Protein AF-A0A0J7YQJ2-F1 (afdb_monomer_lite)

Foldseek 3Di:
DVLLVVLQVVLVVCVVCVPDDPVVVVVCCVPVDDDDQKDKDFDDPGSVSSSVVSNCVSVVHDDPRIDIGRDDPDDDDDDDDDDDPDPDDPCVCVVVCVVPPVSVVVVVVD

Sequence (110 aa):
AGLAGQAGRLASYLHEHPDTSLTDIAHALATTRSHLPQRAVILATDHTHAITTLTALAQGEHTPDAITAQAAPITGRQVWVFPGQGAQWAGMGADLLDTSPAFAQKMTEC

Secondary structure (DSSP, 8-state):
-HHHHHHHHHHHHHHH-TTS-HHHHHHHHHHHS---SEEEEE--SSHHHHHHHHHHHHHT---TTEEEEE-----S--------TT---TTTTHHHHHH-HHHHHHHHH-

Radius of gyration: 17.73 Å; chains: 1; bounding box: 38×37×46 Å

pLDDT: mean 95.55, std 3.37, range [78.5, 98.38]

InterPro domains:
  IPR001227 Acyl transferase domain superfamily [G3DSA:3.40.366.10] (1-110)
  IPR014043 Acyl transferase domain [PF00698] (79-110)
  IPR016035 Acyl transferase/acyl hydrolase/lysophospholipase [SSF52151] (78-110)
  IPR050091 Polyketide and Nonribosomal Peptide Biosynthesis Enzymes [PTHR43775] (2-110)

Organism: Streptomyces viridochromogenes (NCBI:txid1938)

Structure (mmCIF, N/CA/C/O backbone):
data_AF-A0A0J7YQJ2-F1
#
_entry.id   AF-A0A0J7YQJ2-F1
#
loop_
_atom_site.group_PDB
_atom_site.id
_atom_site.type_symbol
_atom_site.label_atom_id
_atom_site.label_alt_id
_atom_site.label_comp_id
_atom_site.label_asym_id
_atom_site.label_entity_id
_atom_site.label_seq_id
_atom_site.pdbx_PDB_ins_code
_atom_site.Cartn_x
_atom_site.Cartn_y
_atom_site.Cartn_z
_atom_site.occupancy
_atom_site.B_iso_or_equiv
_atom_site.auth_seq_id
_atom_site.auth_comp_id
_atom_site.auth_asym_id
_atom_site.auth_atom_id
_atom_site.pdbx_PDB_model_num
ATOM 1 N N . ALA A 1 1 ? -4.282 9.984 16.591 1.00 78.50 1 ALA A N 1
ATOM 2 C CA . ALA A 1 1 ? -5.188 9.229 17.485 1.00 78.50 1 ALA A CA 1
ATOM 3 C C . ALA A 1 1 ? -6.204 8.388 16.705 1.00 78.50 1 ALA A C 1
ATOM 5 O O . ALA A 1 1 ? -6.167 7.176 16.841 1.00 78.50 1 ALA A O 1
ATOM 6 N N . GLY A 1 2 ? -7.061 8.980 15.855 1.00 93.56 2 GLY A N 1
ATOM 7 C CA . GLY A 1 2 ? -8.103 8.226 15.131 1.00 93.56 2 GLY A CA 1
ATOM 8 C C . GLY A 1 2 ? -7.576 7.109 14.217 1.00 93.56 2 GLY A C 1
ATOM 9 O O . GLY A 1 2 ? -8.029 5.975 14.326 1.00 93.56 2 GLY A O 1
ATOM 10 N N . LEU A 1 3 ? -6.579 7.404 13.371 1.00 95.81 3 LEU A N 1
ATOM 11 C CA . LEU A 1 3 ? -5.960 6.408 12.483 1.00 95.81 3 LEU A CA 1
ATOM 12 C C . LEU A 1 3 ? -5.295 5.262 13.265 1.00 95.81 3 LEU A C 1
ATOM 14 O O . LEU A 1 3 ? -5.564 4.100 12.988 1.00 95.81 3 LEU A O 1
ATOM 18 N N . ALA A 1 4 ? -4.496 5.593 14.283 1.00 96.56 4 ALA A N 1
ATOM 19 C CA . ALA A 1 4 ? -3.851 4.616 15.162 1.00 96.56 4 ALA A CA 1
ATOM 20 C C . ALA A 1 4 ? -4.873 3.706 15.874 1.00 96.56 4 ALA A C 1
ATOM 22 O O . ALA A 1 4 ? -4.713 2.489 15.902 1.00 96.56 4 ALA A O 1
ATOM 23 N N . GLY A 1 5 ? -5.980 4.274 16.369 1.00 97.62 5 GLY A N 1
ATOM 24 C CA . GLY A 1 5 ? -7.068 3.494 16.964 1.00 97.62 5 GLY A CA 1
ATOM 25 C C . GLY A 1 5 ? -7.744 2.549 15.966 1.00 97.62 5 GLY A C 1
ATOM 26 O O . GLY A 1 5 ? -8.051 1.410 16.308 1.00 97.62 5 GLY A O 1
ATOM 27 N N . GLN A 1 6 ? -7.940 2.979 14.715 1.00 97.56 6 GLN A N 1
ATOM 28 C CA . GLN A 1 6 ? -8.471 2.108 13.663 1.00 97.56 6 GLN A CA 1
ATOM 29 C C . GLN A 1 6 ? -7.500 0.984 13.283 1.00 97.56 6 GLN A C 1
ATOM 31 O O . GLN A 1 6 ? -7.955 -0.137 13.064 1.00 97.56 6 GLN A O 1
ATOM 36 N N . ALA A 1 7 ? -6.194 1.259 13.253 1.00 98.06 7 ALA A N 1
ATOM 37 C CA . ALA A 1 7 ? -5.174 0.243 13.007 1.00 98.06 7 ALA A CA 1
ATOM 38 C C . ALA A 1 7 ? -5.196 -0.843 14.094 1.00 98.06 7 ALA A C 1
ATOM 40 O O . ALA A 1 7 ? -5.289 -2.025 13.770 1.00 98.06 7 ALA A O 1
ATOM 41 N N . GLY A 1 8 ? -5.241 -0.447 15.373 1.00 98.38 8 GLY A N 1
ATOM 42 C CA . GLY A 1 8 ? -5.335 -1.390 16.492 1.00 98.38 8 GLY A CA 1
ATOM 43 C C . GLY A 1 8 ? -6.604 -2.247 16.442 1.00 98.38 8 GLY A C 1
ATOM 44 O O . GLY A 1 8 ? -6.535 -3.461 16.599 1.00 98.38 8 GLY A O 1
ATOM 45 N N . ARG A 1 9 ? -7.761 -1.646 16.128 1.00 98.25 9 ARG A N 1
ATOM 46 C CA . ARG A 1 9 ? -9.023 -2.393 15.967 1.00 98.25 9 ARG A CA 1
ATOM 47 C C . ARG A 1 9 ? -8.965 -3.411 14.830 1.00 98.25 9 ARG A C 1
ATOM 49 O O . ARG A 1 9 ? -9.505 -4.502 14.977 1.00 98.25 9 ARG A O 1
ATOM 56 N N . LEU A 1 10 ? -8.343 -3.057 13.704 1.00 98.06 10 LEU A N 1
ATOM 57 C CA . LEU A 1 10 ? -8.188 -3.979 12.582 1.00 98.06 10 LEU A CA 1
ATOM 58 C C . LEU A 1 10 ? -7.211 -5.114 12.920 1.00 98.06 10 LEU A C 1
ATOM 60 O O . LEU A 1 10 ? -7.489 -6.256 12.571 1.00 98.06 10 LEU A O 1
ATOM 64 N N . ALA A 1 11 ? -6.125 -4.823 13.644 1.00 98.19 11 ALA A N 1
ATOM 65 C CA . ALA A 1 11 ? -5.200 -5.846 14.132 1.00 98.19 11 ALA A CA 1
ATOM 66 C C . ALA A 1 11 ? -5.910 -6.859 15.046 1.00 98.19 11 ALA A C 1
ATOM 68 O O . ALA A 1 11 ? -5.787 -8.063 14.831 1.00 98.19 11 ALA A O 1
ATOM 69 N N . SER A 1 12 ? -6.710 -6.386 16.010 1.00 98.38 12 SER A N 1
ATOM 70 C CA . SER A 1 12 ? -7.517 -7.261 16.874 1.00 98.38 12 SER A CA 1
ATOM 71 C C . SER A 1 12 ? -8.522 -8.090 16.074 1.00 98.38 12 SER A C 1
ATOM 73 O O . SER A 1 12 ? -8.619 -9.294 16.280 1.00 98.38 12 SER A O 1
ATOM 75 N N . TYR A 1 13 ? -9.218 -7.475 15.113 1.00 98.25 13 TYR A N 1
ATOM 76 C CA . TYR A 1 13 ? -10.177 -8.185 14.267 1.00 98.25 13 TYR A CA 1
ATOM 77 C C . TYR A 1 13 ? -9.524 -9.323 13.468 1.00 98.25 13 TYR A C 1
ATOM 79 O O . TYR A 1 13 ? -10.053 -10.432 13.456 1.00 98.25 13 TYR A O 1
ATOM 87 N N . LEU A 1 14 ? -8.370 -9.065 12.843 1.00 97.44 14 LEU A N 1
ATOM 88 C CA . LEU A 1 14 ? -7.606 -10.076 12.104 1.00 97.44 14 LEU A CA 1
ATOM 89 C C . LEU A 1 14 ? -7.095 -11.198 13.013 1.00 97.44 14 LEU A C 1
ATOM 91 O O . LEU A 1 14 ? -7.055 -12.350 12.594 1.00 97.44 14 LEU A O 1
ATOM 95 N N . HIS A 1 15 ? -6.723 -10.873 14.254 1.00 97.00 15 HIS A N 1
ATOM 96 C CA . HIS A 1 15 ? -6.309 -11.870 15.238 1.00 97.00 15 HIS A CA 1
ATOM 97 C C . HIS A 1 15 ? -7.467 -12.795 15.646 1.00 97.00 15 HIS A C 1
ATOM 99 O O . HIS A 1 15 ? -7.274 -13.998 15.797 1.00 97.00 15 HIS A O 1
ATOM 105 N N . GLU A 1 16 ? -8.672 -12.244 15.797 1.00 97.88 16 GLU A N 1
ATOM 106 C CA . GLU A 1 16 ? -9.882 -12.994 16.159 1.00 97.88 16 GLU A CA 1
ATOM 107 C C . GLU A 1 16 ? -10.470 -13.802 14.990 1.00 97.88 16 GLU A C 1
ATOM 109 O O . GLU A 1 16 ? -11.179 -14.780 15.223 1.00 97.88 16 GLU A O 1
ATOM 114 N N . HIS A 1 17 ? -10.180 -13.417 13.742 1.00 97.06 17 HIS A N 1
ATOM 115 C CA . HIS A 1 17 ? -10.761 -14.026 12.540 1.00 97.06 17 HIS A CA 1
ATOM 116 C C . HIS A 1 17 ? -9.682 -14.450 11.524 1.00 97.06 17 HIS A C 1
ATOM 118 O O . HIS A 1 17 ? -9.657 -13.916 10.409 1.00 97.06 17 HIS A O 1
ATOM 124 N N . PRO A 1 18 ? -8.815 -15.424 11.870 1.00 95.19 18 PRO A N 1
ATOM 125 C CA . PRO A 1 18 ? -7.642 -15.796 11.069 1.00 95.19 18 PRO A CA 1
ATOM 126 C C . PRO A 1 18 ? -7.976 -16.383 9.689 1.00 95.19 18 PRO A C 1
ATOM 128 O O . PRO A 1 18 ? -7.124 -16.395 8.806 1.00 95.19 18 PRO A O 1
ATOM 131 N N . ASP A 1 19 ? -9.209 -16.856 9.497 1.00 95.75 19 ASP A N 1
ATOM 132 C CA . ASP A 1 19 ? -9.670 -17.436 8.232 1.00 95.75 19 ASP A CA 1
ATOM 133 C C . ASP A 1 19 ? -10.233 -16.383 7.258 1.00 95.75 19 ASP A C 1
ATOM 135 O O . ASP A 1 19 ? -10.632 -16.710 6.138 1.00 95.75 19 ASP A O 1
ATOM 139 N N . THR A 1 20 ? -10.306 -15.110 7.663 1.00 95.56 20 THR A N 1
ATOM 140 C CA . THR A 1 20 ? -10.872 -14.057 6.810 1.00 95.56 20 THR A CA 1
ATOM 141 C C . THR A 1 20 ? -9.895 -13.691 5.705 1.00 95.56 20 THR A C 1
ATOM 143 O O . THR A 1 20 ? -8.754 -13.338 5.960 1.00 95.56 20 THR A O 1
ATOM 146 N N . SER A 1 21 ? -10.341 -13.686 4.453 1.00 96.44 21 SER A N 1
ATOM 147 C CA . SER A 1 21 ? -9.500 -13.270 3.329 1.00 96.44 21 SER A CA 1
ATOM 148 C C . SER A 1 21 ? -8.983 -11.831 3.497 1.00 96.44 21 SER A C 1
ATOM 150 O O . SER A 1 21 ? -9.765 -10.877 3.564 1.00 96.44 21 SER A O 1
ATOM 152 N N . LEU A 1 22 ? -7.654 -11.651 3.491 1.00 96.31 22 LEU A N 1
ATOM 153 C CA . LEU A 1 22 ? -7.041 -10.314 3.485 1.00 96.31 22 LEU A CA 1
ATOM 154 C C . LEU A 1 22 ? -7.432 -9.519 2.241 1.00 96.31 22 LEU A C 1
ATOM 156 O O . LEU A 1 22 ? -7.588 -8.302 2.317 1.00 96.31 22 LEU A O 1
ATOM 160 N N . THR A 1 23 ? -7.616 -10.196 1.107 1.00 96.31 23 THR A N 1
ATOM 161 C CA . THR A 1 23 ? -8.054 -9.565 -0.139 1.00 96.31 23 THR A CA 1
ATOM 162 C C . THR A 1 23 ? -9.455 -8.979 0.009 1.00 96.31 23 THR A C 1
ATOM 164 O O . THR A 1 23 ? -9.676 -7.836 -0.393 1.00 96.31 23 THR A O 1
ATOM 167 N N . ASP A 1 24 ? -10.376 -9.703 0.647 1.00 96.56 24 ASP A N 1
ATOM 168 C CA . ASP A 1 24 ? -11.748 -9.227 0.853 1.00 96.56 24 ASP A CA 1
ATOM 169 C C . ASP A 1 24 ? -11.782 -8.052 1.835 1.00 96.56 24 ASP A C 1
ATOM 171 O O . ASP A 1 24 ? -12.472 -7.056 1.599 1.00 96.56 24 ASP A O 1
ATOM 175 N N . ILE A 1 25 ? -10.975 -8.113 2.899 1.00 96.62 25 ILE A N 1
ATOM 176 C CA . ILE A 1 25 ? -10.807 -7.004 3.847 1.00 96.62 25 ILE A CA 1
ATOM 177 C C . ILE A 1 25 ? -10.241 -5.772 3.137 1.00 96.62 25 ILE A C 1
ATOM 179 O O . ILE A 1 25 ? -10.796 -4.677 3.269 1.00 96.62 25 ILE A O 1
ATOM 183 N N . ALA A 1 26 ? -9.162 -5.930 2.366 1.00 96.88 26 ALA A N 1
ATOM 184 C CA . ALA A 1 26 ? -8.543 -4.836 1.625 1.00 96.88 26 ALA A CA 1
ATOM 185 C C . ALA A 1 26 ? -9.532 -4.209 0.633 1.00 96.88 26 ALA A C 1
ATOM 187 O O . ALA A 1 26 ? -9.668 -2.982 0.585 1.00 96.88 26 ALA A O 1
ATOM 188 N N . HIS A 1 27 ? -10.283 -5.038 -0.097 1.00 97.62 27 HIS A N 1
ATOM 189 C CA . HIS A 1 27 ? -11.321 -4.583 -1.016 1.00 97.62 27 HIS A CA 1
ATOM 190 C C . HIS A 1 27 ? -12.415 -3.794 -0.289 1.00 97.62 27 HIS A C 1
ATOM 192 O O . HIS A 1 27 ? -12.767 -2.688 -0.711 1.00 97.62 27 HIS A O 1
ATOM 198 N N . ALA A 1 28 ? -12.921 -4.315 0.832 1.00 97.31 28 ALA A N 1
ATOM 199 C CA . ALA A 1 28 ? -13.950 -3.649 1.620 1.00 97.31 28 ALA A CA 1
ATOM 200 C C . ALA A 1 28 ? -13.466 -2.297 2.170 1.00 97.31 28 ALA A C 1
ATOM 202 O O . ALA A 1 28 ? -14.193 -1.303 2.084 1.00 97.31 28 ALA A O 1
ATOM 203 N N . LEU A 1 29 ? -12.241 -2.226 2.700 1.00 97.06 29 LEU A N 1
ATOM 204 C CA . LEU A 1 29 ? -11.644 -0.978 3.189 1.00 97.06 29 LEU A CA 1
ATOM 205 C C . LEU A 1 29 ? -11.458 0.048 2.066 1.00 97.06 29 LEU A C 1
ATOM 207 O O . LEU A 1 29 ? -11.728 1.233 2.273 1.00 97.06 29 LEU A O 1
ATOM 211 N N . ALA A 1 30 ? -11.045 -0.399 0.879 1.00 96.88 30 ALA A N 1
ATOM 212 C CA . ALA A 1 30 ? -10.815 0.473 -0.266 1.00 96.88 30 ALA A CA 1
ATOM 213 C C . ALA A 1 30 ? -12.114 1.031 -0.867 1.00 96.88 30 ALA A C 1
AT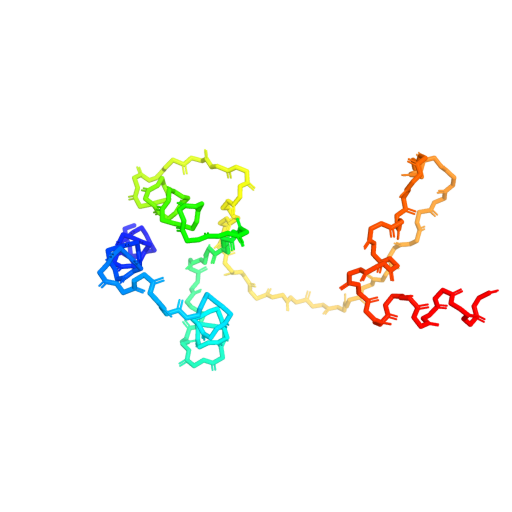OM 215 O O . ALA A 1 30 ? -12.123 2.177 -1.314 1.00 96.88 30 ALA A O 1
ATOM 216 N N . THR A 1 31 ? -13.201 0.254 -0.872 1.00 97.69 31 THR A N 1
ATOM 217 C CA . THR A 1 31 ? -14.407 0.577 -1.660 1.00 97.69 31 THR A CA 1
ATOM 218 C C . THR A 1 31 ? -15.627 0.982 -0.835 1.00 97.69 31 THR A C 1
ATOM 220 O O . THR A 1 31 ? -16.471 1.720 -1.335 1.00 97.69 31 THR A O 1
ATOM 223 N N . THR A 1 32 ? -15.738 0.541 0.424 1.00 96.88 32 THR A N 1
ATOM 224 C CA . THR A 1 32 ? -16.963 0.736 1.231 1.00 96.88 32 THR A CA 1
ATOM 225 C C . THR A 1 32 ? -16.804 1.738 2.373 1.00 96.88 32 THR A C 1
ATOM 227 O O . THR A 1 32 ? -17.792 2.150 2.987 1.00 96.88 32 THR A O 1
ATOM 230 N N . ARG A 1 33 ? -15.568 2.129 2.706 1.00 94.88 33 ARG A N 1
ATOM 231 C CA . ARG A 1 33 ? -15.270 3.047 3.812 1.00 94.88 33 ARG A CA 1
ATOM 232 C C . ARG A 1 33 ? -14.899 4.428 3.291 1.00 94.88 33 ARG A C 1
ATOM 234 O O . ARG A 1 33 ? -14.204 4.565 2.292 1.00 94.88 33 ARG A O 1
ATOM 241 N N . SER A 1 34 ? -15.317 5.463 4.016 1.00 94.44 34 SER A N 1
ATOM 242 C CA . SER A 1 34 ? -14.925 6.839 3.714 1.00 94.44 34 SER A CA 1
ATOM 243 C C . SER A 1 34 ? -13.420 7.030 3.894 1.00 94.44 34 SER A C 1
ATOM 245 O O . SER A 1 34 ? -12.867 6.740 4.957 1.00 94.44 34 SER A O 1
ATOM 247 N N . HIS A 1 35 ? -12.756 7.582 2.880 1.00 91.50 35 HIS A N 1
ATOM 248 C CA . HIS A 1 35 ? -11.326 7.886 2.938 1.00 91.50 35 HIS A CA 1
ATOM 249 C C . HIS A 1 35 ? -11.090 9.241 3.618 1.00 91.50 35 HIS A C 1
ATOM 251 O O . HIS A 1 35 ? -11.021 10.285 2.964 1.00 91.50 35 HIS A O 1
ATOM 257 N N . LEU A 1 36 ? -10.963 9.224 4.944 1.00 93.62 36 LEU A N 1
ATOM 258 C CA . LEU A 1 36 ? -10.700 10.409 5.772 1.00 93.62 36 LEU A CA 1
ATOM 259 C C . LEU A 1 36 ? -9.327 11.056 5.467 1.00 93.62 36 LEU A C 1
ATOM 261 O O . LEU A 1 36 ? -8.524 10.462 4.746 1.00 93.62 36 LEU A O 1
ATOM 265 N N . PRO A 1 37 ? -9.027 12.268 5.983 1.00 93.81 37 PRO A N 1
ATOM 266 C CA . PRO A 1 37 ? -7.783 12.970 5.656 1.00 93.81 37 PRO A CA 1
ATOM 267 C C . PRO A 1 37 ? -6.501 12.258 6.110 1.00 93.81 37 PRO A C 1
ATOM 269 O O . PRO A 1 37 ? -5.530 12.243 5.368 1.00 93.81 37 PRO A O 1
ATOM 272 N N . GLN A 1 38 ? -6.486 11.643 7.295 1.00 94.88 38 GLN A N 1
ATOM 273 C CA . GLN A 1 38 ? -5.355 10.826 7.752 1.00 94.88 38 GLN A CA 1
ATOM 274 C C . GLN A 1 38 ? -5.523 9.395 7.251 1.00 94.88 38 GLN A C 1
ATOM 276 O O . GLN A 1 38 ? -6.491 8.727 7.624 1.00 94.88 38 GLN A O 1
ATOM 281 N N . ARG A 1 39 ? -4.593 8.925 6.417 1.00 95.06 39 ARG A N 1
ATOM 282 C CA . ARG A 1 39 ? -4.677 7.618 5.753 1.00 95.06 39 ARG A CA 1
ATOM 283 C C . ARG A 1 39 ? -3.431 6.789 6.013 1.00 95.06 39 ARG A C 1
ATOM 285 O O . ARG A 1 39 ? -2.339 7.335 6.160 1.00 95.06 39 ARG A O 1
ATOM 292 N N . ALA A 1 40 ? -3.620 5.476 6.017 1.00 96.25 40 ALA A N 1
ATOM 293 C CA . ALA A 1 40 ? -2.544 4.507 5.955 1.00 96.25 40 ALA A CA 1
ATOM 294 C C . ALA A 1 40 ? -2.857 3.441 4.904 1.00 96.25 40 ALA A C 1
ATOM 296 O O . ALA A 1 40 ? -4.023 3.085 4.719 1.00 96.25 40 ALA A O 1
ATOM 297 N N . VAL A 1 41 ? -1.815 2.928 4.260 1.00 96.81 41 VAL A N 1
ATOM 298 C CA . VAL A 1 41 ? -1.843 1.704 3.456 1.00 96.81 41 VAL A CA 1
ATOM 299 C C . VAL A 1 41 ? -0.827 0.748 4.059 1.00 96.81 41 VAL A C 1
ATOM 301 O O . VAL A 1 41 ? 0.305 1.148 4.321 1.00 96.81 41 VAL A O 1
ATOM 304 N N . ILE A 1 42 ? -1.253 -0.493 4.287 1.00 96.81 42 ILE A N 1
ATOM 305 C CA . ILE A 1 42 ? -0.401 -1.574 4.775 1.00 96.81 42 ILE A CA 1
ATOM 306 C C . ILE A 1 42 ? -0.132 -2.526 3.616 1.00 96.81 42 ILE A C 1
ATOM 308 O O . ILE A 1 42 ? -1.076 -3.013 2.991 1.00 96.81 42 ILE A O 1
ATOM 312 N N . LEU A 1 43 ? 1.141 -2.784 3.340 1.00 96.12 43 LEU A N 1
ATOM 313 C CA . LEU A 1 43 ? 1.576 -3.831 2.425 1.00 96.12 43 LEU A CA 1
ATOM 314 C C . LEU A 1 43 ? 1.824 -5.090 3.256 1.00 96.12 43 LEU A C 1
ATOM 316 O O . LEU A 1 43 ? 2.721 -5.112 4.088 1.00 96.12 43 LEU A O 1
ATOM 320 N N . ALA A 1 44 ? 0.994 -6.113 3.077 1.00 94.69 44 ALA A N 1
ATOM 321 C CA . ALA A 1 44 ? 1.112 -7.357 3.826 1.00 94.69 44 ALA A CA 1
ATOM 322 C C . ALA A 1 44 ? 0.996 -8.558 2.895 1.00 94.69 44 ALA A C 1
ATOM 324 O O . ALA A 1 44 ? 0.104 -8.602 2.045 1.00 94.69 44 ALA A O 1
ATOM 325 N N . THR A 1 45 ? 1.884 -9.531 3.076 1.00 91.62 45 THR A N 1
ATOM 326 C CA . THR A 1 45 ? 1.870 -10.796 2.326 1.00 91.62 45 THR A CA 1
ATOM 327 C C . THR A 1 45 ? 1.031 -11.873 3.004 1.00 91.62 45 THR A C 1
ATOM 329 O O . THR A 1 45 ? 0.569 -12.801 2.346 1.00 91.62 45 THR A O 1
ATOM 332 N N . ASP A 1 46 ? 0.813 -11.744 4.312 1.00 94.81 46 ASP A N 1
ATOM 333 C CA . ASP A 1 46 ? 0.052 -12.686 5.124 1.00 94.81 46 ASP A CA 1
ATOM 334 C C . ASP A 1 46 ? -0.546 -12.016 6.374 1.00 94.81 46 ASP A C 1
ATOM 336 O O . ASP A 1 46 ? -0.332 -10.832 6.651 1.00 94.81 46 ASP A O 1
ATOM 340 N N . HIS A 1 47 ? -1.343 -12.784 7.122 1.00 96.19 47 HIS A N 1
ATOM 341 C CA . HIS A 1 47 ? -2.051 -12.308 8.313 1.00 96.19 47 HIS A CA 1
ATOM 342 C C . HIS A 1 47 ? -1.113 -11.856 9.425 1.00 96.19 47 HIS A C 1
ATOM 344 O O . HIS A 1 47 ? -1.369 -10.834 10.063 1.00 96.19 47 HIS A O 1
ATOM 350 N N . THR A 1 48 ? -0.038 -12.604 9.667 1.00 96.81 48 THR A N 1
ATOM 351 C CA . THR A 1 48 ? 0.915 -12.291 10.733 1.00 96.81 48 THR A CA 1
ATOM 352 C C . THR A 1 48 ? 1.589 -10.963 10.429 1.00 96.81 48 THR A C 1
ATOM 354 O O . THR A 1 48 ? 1.605 -10.072 11.279 1.00 96.81 48 THR A O 1
ATOM 357 N N . HIS A 1 49 ? 2.051 -10.788 9.188 1.00 96.44 49 HIS A N 1
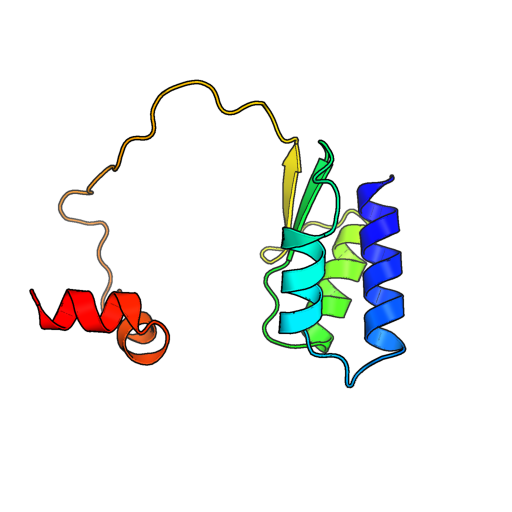ATOM 358 C CA . HIS A 1 49 ? 2.641 -9.538 8.721 1.00 96.44 49 HIS A CA 1
ATOM 359 C C . HIS A 1 49 ? 1.651 -8.372 8.822 1.00 96.44 49 HIS A C 1
ATOM 361 O O . HIS A 1 49 ? 2.002 -7.322 9.360 1.00 96.44 49 HIS A O 1
ATOM 367 N N . ALA A 1 50 ? 0.392 -8.565 8.412 1.00 97.62 50 ALA A N 1
ATOM 368 C CA . ALA A 1 50 ? -0.646 -7.541 8.539 1.00 97.62 50 ALA A CA 1
ATOM 369 C C . ALA A 1 50 ? -0.873 -7.115 10.001 1.00 97.62 50 ALA A C 1
ATOM 371 O O . ALA A 1 50 ? -0.881 -5.918 10.299 1.00 97.62 50 ALA A O 1
ATOM 372 N N . ILE A 1 51 ? -1.026 -8.077 10.918 1.00 98.25 51 ILE A N 1
ATOM 373 C CA . ILE A 1 51 ? -1.254 -7.819 12.348 1.00 98.25 51 ILE A CA 1
ATOM 374 C C . ILE A 1 51 ? -0.059 -7.085 12.959 1.00 98.25 51 ILE A C 1
ATOM 376 O O . ILE A 1 51 ? -0.253 -6.089 13.663 1.00 98.25 51 ILE A O 1
ATOM 380 N N . THR A 1 52 ? 1.169 -7.528 12.676 1.00 97.69 52 THR A N 1
ATOM 381 C CA . THR A 1 52 ? 2.387 -6.886 13.187 1.00 97.69 52 THR A CA 1
ATOM 382 C C . THR A 1 52 ? 2.490 -5.441 12.710 1.00 97.69 52 THR A C 1
ATOM 384 O O . THR A 1 52 ? 2.651 -4.535 13.531 1.00 97.69 52 THR A O 1
ATOM 387 N N . THR A 1 53 ? 2.310 -5.195 11.413 1.00 97.94 53 THR A N 1
ATOM 388 C CA . THR A 1 53 ? 2.428 -3.848 10.843 1.00 97.94 53 THR A CA 1
ATOM 389 C C . THR A 1 53 ? 1.314 -2.916 11.333 1.00 97.94 53 THR A C 1
ATOM 391 O O . THR A 1 53 ? 1.572 -1.755 11.656 1.00 97.94 53 THR A O 1
ATOM 394 N N . LEU A 1 54 ? 0.078 -3.412 11.467 1.00 98.19 54 LEU A N 1
ATOM 395 C CA . LEU A 1 54 ? -1.033 -2.644 12.042 1.00 98.19 54 LEU A CA 1
ATOM 396 C C . LEU A 1 54 ? -0.816 -2.321 13.525 1.00 98.19 54 LEU A C 1
ATOM 398 O O . LEU A 1 54 ? -1.169 -1.226 13.965 1.00 98.19 54 LEU A O 1
ATOM 402 N N . THR A 1 55 ? -0.228 -3.246 14.287 1.00 98.31 55 THR A N 1
ATOM 403 C CA . THR A 1 55 ? 0.089 -3.038 15.708 1.00 98.31 55 THR A CA 1
ATOM 404 C C . THR A 1 55 ? 1.156 -1.957 15.876 1.00 98.31 55 THR A C 1
ATOM 406 O O . THR A 1 55 ? 0.957 -1.031 16.663 1.00 98.31 55 THR A O 1
ATOM 409 N N . ALA A 1 56 ? 2.225 -2.011 15.078 1.00 97.62 56 ALA A N 1
ATOM 410 C CA . ALA A 1 56 ? 3.261 -0.978 15.047 1.00 97.62 56 ALA A CA 1
ATOM 411 C C . ALA A 1 56 ? 2.668 0.398 14.684 1.00 97.62 56 ALA A C 1
ATOM 413 O O . ALA A 1 56 ? 2.872 1.387 15.391 1.00 97.62 56 ALA A O 1
ATOM 414 N N . LEU A 1 57 ? 1.817 0.457 13.650 1.00 97.50 57 LEU A N 1
ATOM 415 C CA . LEU A 1 57 ? 1.117 1.689 13.276 1.00 97.50 57 LEU A CA 1
ATOM 416 C C . LEU A 1 57 ? 0.215 2.218 14.406 1.00 97.50 57 LEU A C 1
ATOM 418 O O . LEU A 1 57 ? 0.132 3.431 14.620 1.00 97.50 57 LEU A O 1
ATOM 422 N N . ALA A 1 58 ? -0.463 1.335 15.142 1.00 97.94 58 ALA A N 1
ATOM 423 C CA . ALA A 1 58 ? -1.298 1.715 16.281 1.00 97.94 58 ALA A CA 1
ATOM 424 C C . ALA A 1 58 ? -0.481 2.316 17.437 1.00 97.94 58 ALA A C 1
ATOM 426 O O . ALA A 1 58 ? -0.977 3.190 18.151 1.00 97.94 58 ALA A O 1
ATOM 427 N N . GLN A 1 59 ? 0.771 1.885 17.590 1.00 97.00 59 GLN A N 1
ATOM 428 C CA . GLN A 1 59 ? 1.729 2.412 18.564 1.00 97.00 59 GLN A CA 1
ATOM 429 C C . GLN A 1 59 ? 2.443 3.684 18.072 1.00 97.00 59 GLN A C 1
ATOM 431 O O . GLN A 1 59 ? 3.140 4.336 18.847 1.00 97.00 59 GLN A O 1
ATOM 436 N N . GLY A 1 60 ? 2.219 4.089 16.816 1.00 94.75 60 GLY A N 1
ATOM 437 C CA . GLY A 1 60 ? 2.872 5.248 16.206 1.00 94.75 60 GLY A CA 1
ATOM 438 C C . GLY A 1 60 ? 4.298 4.967 15.735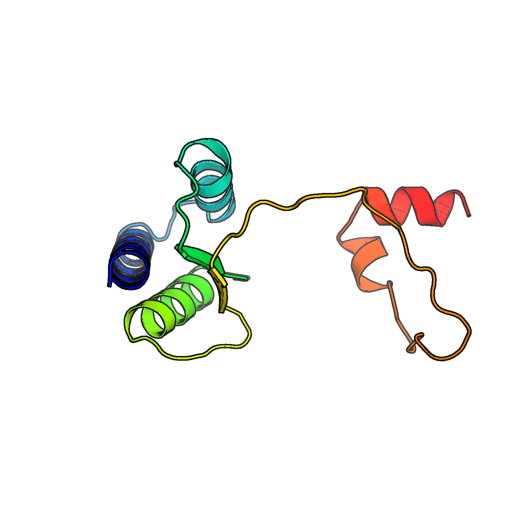 1.00 94.75 60 GLY A C 1
ATOM 439 O O . GLY A 1 60 ? 5.066 5.905 15.533 1.00 94.75 60 GLY A O 1
ATOM 440 N N . GLU A 1 61 ? 4.653 3.695 15.568 1.00 95.75 61 GLU A N 1
ATOM 441 C CA . GLU A 1 61 ? 5.956 3.275 15.070 1.00 95.75 61 GLU A CA 1
ATOM 442 C C . GLU A 1 61 ? 6.015 3.348 13.539 1.00 95.75 61 GLU A C 1
ATOM 444 O O . GLU A 1 61 ? 5.020 3.153 12.835 1.00 95.75 61 GLU A O 1
ATOM 449 N N . HIS A 1 62 ? 7.208 3.626 13.014 1.00 90.75 62 HIS A N 1
ATOM 450 C CA . HIS A 1 62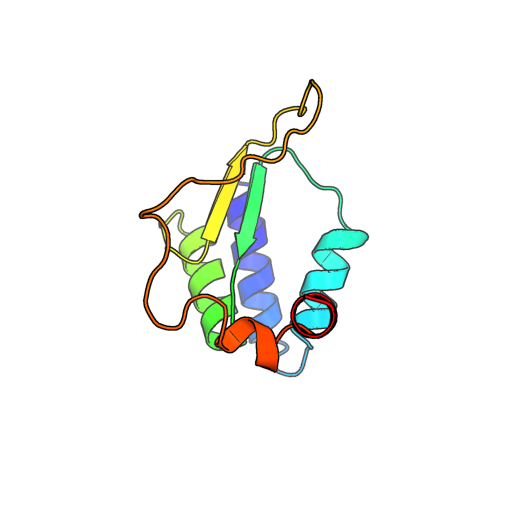 ? 7.463 3.635 11.579 1.00 90.75 62 HIS A CA 1
ATOM 451 C C . HIS A 1 62 ? 7.903 2.253 11.103 1.00 90.75 62 HIS A C 1
ATOM 453 O O . HIS A 1 62 ? 8.854 1.682 11.633 1.00 90.75 62 HIS A O 1
ATOM 459 N N . THR A 1 63 ? 7.260 1.756 10.049 1.00 92.94 63 THR A N 1
ATOM 460 C CA . THR A 1 63 ? 7.635 0.517 9.364 1.00 92.94 63 THR A CA 1
ATOM 461 C C . THR A 1 63 ? 7.698 0.763 7.855 1.00 92.94 63 THR A C 1
ATOM 463 O O . THR A 1 63 ? 6.978 1.628 7.348 1.00 92.94 63 THR A O 1
ATOM 466 N N . PRO A 1 64 ? 8.551 0.036 7.112 1.00 93.50 64 PRO A N 1
ATOM 467 C CA . PRO A 1 64 ? 8.631 0.179 5.655 1.00 93.50 64 PRO A CA 1
ATOM 468 C C . PRO A 1 64 ? 7.325 -0.222 4.953 1.00 93.50 64 PRO A C 1
ATOM 470 O O . PRO A 1 64 ? 7.012 0.298 3.886 1.00 93.50 64 PRO A O 1
ATOM 473 N N . ASP A 1 65 ? 6.542 -1.096 5.584 1.00 96.56 65 ASP A N 1
ATOM 474 C CA . ASP A 1 65 ? 5.313 -1.661 5.030 1.00 96.56 65 ASP A CA 1
ATOM 475 C C . ASP A 1 65 ? 4.053 -0.847 5.366 1.00 96.56 65 ASP A C 1
ATOM 477 O O . ASP A 1 65 ? 2.963 -1.169 4.889 1.00 96.56 65 ASP A O 1
ATOM 481 N N . ALA A 1 66 ? 4.176 0.211 6.179 1.00 96.81 66 ALA A N 1
ATOM 482 C CA . ALA A 1 66 ? 3.091 1.137 6.487 1.00 96.81 66 ALA A CA 1
ATOM 483 C C . ALA A 1 66 ? 3.354 2.515 5.872 1.00 96.81 66 ALA A C 1
ATOM 485 O O . ALA A 1 66 ? 4.119 3.329 6.392 1.00 96.81 66 ALA A O 1
ATOM 486 N N . ILE A 1 67 ? 2.635 2.827 4.797 1.00 96.31 67 ILE A N 1
ATOM 487 C CA . ILE A 1 67 ? 2.654 4.162 4.204 1.00 96.31 67 ILE A CA 1
ATOM 488 C C . ILE A 1 67 ? 1.565 4.992 4.867 1.00 96.31 67 ILE A C 1
ATOM 490 O O . ILE A 1 67 ? 0.384 4.685 4.724 1.00 96.31 67 ILE A O 1
ATOM 494 N N . THR A 1 68 ? 1.941 6.068 5.556 1.00 94.81 68 THR A N 1
ATOM 495 C CA . THR A 1 68 ? 0.992 7.035 6.122 1.00 94.81 68 THR A CA 1
ATOM 496 C C . THR A 1 68 ? 1.047 8.352 5.368 1.00 94.81 68 THR A C 1
ATOM 498 O O . THR A 1 68 ? 2.107 8.796 4.931 1.00 94.81 68 THR A O 1
ATOM 501 N N . ALA A 1 69 ? -0.109 8.985 5.194 1.00 93.25 69 ALA A N 1
ATOM 502 C CA . ALA A 1 69 ? -0.195 10.271 4.525 1.00 93.25 69 ALA A CA 1
ATOM 503 C C . ALA A 1 69 ? -1.344 11.113 5.075 1.00 93.25 69 ALA A C 1
ATOM 505 O O . ALA A 1 69 ? -2.412 10.605 5.430 1.00 93.25 69 ALA A O 1
ATOM 506 N N . GLN A 1 70 ? -1.134 12.428 5.067 1.00 93.94 70 GLN A N 1
ATOM 507 C CA . GLN A 1 70 ? -2.219 13.393 5.126 1.00 93.94 70 GLN A CA 1
ATOM 508 C C . GLN A 1 70 ? -2.691 13.648 3.694 1.00 93.94 70 GLN A C 1
ATOM 510 O O . GLN A 1 70 ? -1.973 14.241 2.890 1.00 93.94 70 GLN A O 1
ATOM 515 N N . ALA A 1 71 ? -3.894 13.191 3.366 1.00 89.25 71 ALA A N 1
ATOM 516 C CA . ALA A 1 71 ? -4.490 13.428 2.067 1.00 89.25 71 ALA A CA 1
ATOM 517 C C . ALA A 1 71 ? -4.744 14.927 1.874 1.00 89.25 71 ALA A C 1
ATOM 519 O O . ALA A 1 71 ? -5.474 15.557 2.643 1.00 89.25 71 ALA A O 1
ATOM 520 N N . ALA A 1 72 ? -4.161 15.472 0.813 1.00 84.88 72 ALA A N 1
ATOM 521 C CA . ALA A 1 72 ? -4.492 16.779 0.274 1.00 84.88 72 ALA A CA 1
ATOM 522 C C . ALA A 1 72 ? -5.266 16.594 -1.041 1.00 84.88 72 ALA A C 1
ATOM 524 O O . ALA A 1 72 ? -5.063 15.585 -1.727 1.00 84.88 72 ALA A O 1
ATOM 525 N N . PRO A 1 73 ? -6.148 17.535 -1.421 1.00 82.81 73 PRO A N 1
ATOM 526 C CA . PRO A 1 73 ? -6.734 17.539 -2.753 1.00 82.81 73 PRO A CA 1
ATOM 527 C C . PRO A 1 73 ? -5.620 17.537 -3.802 1.00 82.81 73 PRO A C 1
ATOM 529 O O . PRO A 1 73 ? -4.802 18.455 -3.841 1.00 82.81 73 PRO A O 1
ATOM 532 N N . ILE A 1 74 ? -5.579 16.507 -4.646 1.00 82.44 74 ILE A N 1
ATOM 533 C CA . ILE A 1 74 ? -4.682 16.501 -5.800 1.00 82.44 74 ILE A CA 1
ATOM 534 C C . ILE A 1 74 ? -5.290 17.456 -6.823 1.00 82.44 74 ILE A C 1
ATOM 536 O O . ILE A 1 74 ? -6.360 17.192 -7.371 1.00 82.44 74 ILE A O 1
ATOM 540 N N . THR A 1 75 ? -4.628 18.585 -7.049 1.00 85.38 75 THR A N 1
ATOM 541 C CA . THR A 1 75 ? -4.996 19.554 -8.080 1.00 85.38 75 THR A CA 1
ATOM 542 C C . THR A 1 75 ? -4.015 19.447 -9.248 1.00 85.38 75 THR A C 1
ATOM 544 O O . THR A 1 75 ? -2.827 19.201 -9.057 1.00 85.38 75 THR A O 1
ATOM 547 N N . GLY A 1 76 ? -4.510 19.608 -10.478 1.00 89.44 76 GLY A N 1
ATOM 548 C CA . GLY A 1 76 ? -3.686 19.577 -11.691 1.00 89.44 76 GLY A CA 1
ATOM 549 C C . GLY A 1 76 ? -3.816 18.302 -12.528 1.00 89.44 76 GLY A C 1
ATOM 550 O O . GLY A 1 76 ? -4.634 17.424 -12.260 1.00 89.44 76 GLY A O 1
ATOM 551 N N . ARG A 1 77 ? -3.034 18.244 -13.612 1.00 92.56 77 ARG A N 1
ATOM 552 C CA . ARG A 1 77 ? -3.021 17.121 -14.562 1.00 92.56 77 ARG A CA 1
ATOM 553 C C . ARG A 1 77 ? -1.963 16.096 -14.162 1.00 92.56 77 ARG A C 1
ATOM 555 O O . ARG A 1 77 ? -0.908 16.459 -13.655 1.00 92.56 77 ARG A O 1
ATOM 562 N N . GLN A 1 78 ? -2.234 14.828 -14.450 1.00 94.25 78 GLN A N 1
ATOM 563 C CA . GLN A 1 78 ? -1.260 13.747 -14.311 1.00 94.25 78 GLN A CA 1
ATOM 564 C C . GLN A 1 78 ? -0.280 13.756 -15.490 1.00 94.25 78 GLN A C 1
ATOM 566 O O . GLN A 1 78 ? -0.673 14.031 -16.627 1.00 94.25 78 GLN A O 1
ATOM 571 N N . VAL A 1 79 ? 0.984 13.435 -15.217 1.00 96.38 79 VAL A N 1
ATOM 572 C CA . VAL A 1 79 ? 2.042 13.273 -16.221 1.00 96.38 79 VAL A CA 1
ATOM 573 C C . VAL A 1 79 ? 2.770 11.954 -15.982 1.00 96.38 79 VAL A C 1
ATOM 575 O O . VAL A 1 79 ? 2.964 11.551 -14.838 1.00 96.38 79 VAL A O 1
ATOM 578 N N . TRP A 1 80 ? 3.182 11.295 -17.063 1.00 96.81 80 TRP A N 1
ATOM 579 C CA . TRP A 1 80 ? 4.034 10.108 -17.015 1.0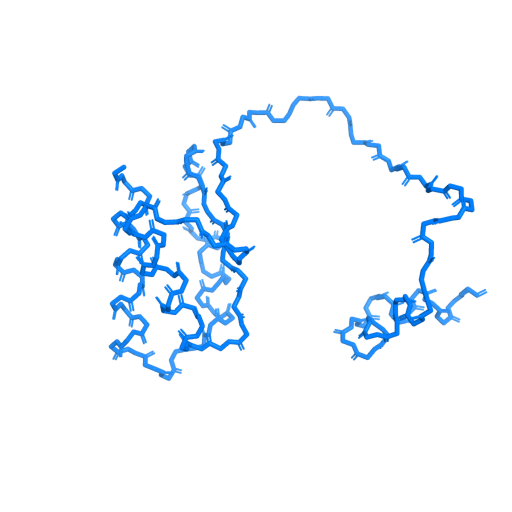0 96.81 80 TRP A CA 1
ATOM 580 C C . TRP A 1 80 ? 5.474 10.525 -17.305 1.00 96.81 80 TRP A C 1
ATOM 582 O O . TRP A 1 80 ? 5.731 11.184 -18.313 1.00 96.81 80 TRP A O 1
ATOM 592 N N . VAL A 1 81 ? 6.405 10.163 -16.424 1.00 97.25 81 VAL A N 1
ATOM 593 C CA . VAL A 1 81 ? 7.837 10.440 -16.593 1.00 97.25 81 VAL A CA 1
ATOM 594 C C . VAL A 1 81 ? 8.530 9.141 -16.984 1.00 97.25 81 VAL A C 1
ATOM 596 O O . VAL A 1 81 ? 8.473 8.165 -16.242 1.00 97.25 81 VAL A O 1
ATOM 599 N N . PHE A 1 82 ? 9.186 9.136 -18.143 1.00 96.50 82 PHE A N 1
ATOM 600 C CA . PHE A 1 82 ? 9.937 7.989 -18.650 1.00 96.50 82 PHE A CA 1
ATOM 601 C C . PHE A 1 82 ? 11.432 8.238 -18.411 1.00 96.50 82 PHE A C 1
ATOM 603 O O . PHE A 1 82 ? 11.962 9.216 -18.947 1.00 96.50 82 PHE A O 1
ATOM 610 N N . PRO A 1 83 ? 12.112 7.428 -17.578 1.00 96.06 83 PRO A N 1
ATOM 611 C CA . PRO A 1 83 ? 13.524 7.634 -17.288 1.00 96.06 83 PRO A CA 1
ATOM 612 C C . PRO A 1 83 ? 14.387 7.349 -18.522 1.00 96.06 83 PRO A C 1
ATOM 614 O O . PRO A 1 83 ? 14.035 6.538 -19.377 1.00 96.06 83 PRO A O 1
ATOM 617 N N . GLY A 1 84 ? 15.544 8.009 -18.593 1.00 96.25 84 GLY A N 1
ATOM 618 C CA . GLY A 1 84 ? 16.600 7.646 -19.534 1.00 96.25 84 GLY A CA 1
ATOM 619 C C . GLY A 1 84 ? 17.373 6.402 -19.081 1.00 96.25 84 GLY A C 1
ATOM 620 O O . GLY A 1 84 ? 16.941 5.643 -18.213 1.00 96.25 84 GLY A O 1
ATOM 621 N N . GLN A 1 85 ? 18.565 6.213 -19.642 1.00 95.81 85 GLN A N 1
ATOM 622 C CA . GLN A 1 85 ? 19.463 5.134 -19.236 1.00 95.81 85 GLN A CA 1
ATOM 623 C C . GLN A 1 85 ? 19.937 5.310 -17.782 1.00 95.81 85 GLN A C 1
ATOM 625 O O . GLN A 1 85 ? 20.336 6.404 -17.385 1.00 95.81 85 GLN A O 1
ATOM 630 N N . GLY A 1 86 ? 19.971 4.213 -17.020 1.00 95.75 86 GLY A N 1
ATOM 631 C CA . GLY A 1 86 ? 20.623 4.128 -15.705 1.00 95.75 86 GLY A CA 1
ATOM 632 C C . GLY A 1 86 ? 19.687 3.771 -14.552 1.00 95.75 86 GLY A C 1
ATOM 633 O O . GLY A 1 86 ? 20.165 3.445 -13.472 1.00 95.75 86 GLY A O 1
ATOM 634 N N . ALA A 1 87 ? 18.371 3.791 -14.773 1.00 95.56 87 ALA A N 1
ATOM 635 C CA . ALA A 1 87 ? 17.391 3.371 -13.771 1.00 95.56 87 ALA A CA 1
ATOM 636 C C . ALA A 1 87 ? 17.213 1.841 -13.706 1.00 95.56 87 ALA A C 1
ATOM 638 O O . ALA A 1 87 ? 16.698 1.322 -12.717 1.00 95.56 87 ALA A O 1
ATOM 639 N N . GLN A 1 88 ? 17.609 1.121 -14.760 1.00 96.06 88 GLN A N 1
ATOM 640 C CA . GLN A 1 88 ? 17.424 -0.322 -14.868 1.00 96.06 88 GLN A CA 1
ATOM 641 C C . GLN A 1 88 ? 18.393 -1.117 -13.982 1.00 96.06 88 GLN A C 1
ATOM 643 O O . GLN A 1 88 ? 19.564 -0.767 -13.845 1.00 96.06 88 GLN A O 1
ATOM 648 N N . TRP A 1 89 ? 17.916 -2.242 -13.455 1.00 97.06 89 TRP A N 1
ATOM 649 C CA . TRP A 1 89 ? 18.708 -3.243 -12.738 1.00 97.06 89 TRP A CA 1
ATOM 650 C C . TRP A 1 89 ? 18.461 -4.636 -13.336 1.00 97.06 89 TRP A C 1
ATOM 652 O O . TRP A 1 89 ? 17.455 -4.866 -14.010 1.00 97.06 89 TRP A O 1
ATOM 662 N N . ALA A 1 90 ? 19.403 -5.564 -13.146 1.00 97.62 90 ALA A N 1
ATOM 663 C CA . ALA A 1 90 ? 19.310 -6.908 -13.716 1.00 97.62 90 ALA A CA 1
ATOM 664 C C . ALA A 1 90 ? 18.145 -7.692 -13.090 1.00 97.62 90 ALA A C 1
ATOM 666 O O . ALA A 1 90 ? 18.132 -7.900 -11.883 1.00 97.62 90 ALA A O 1
ATOM 667 N N . GLY A 1 91 ? 17.187 -8.130 -13.910 1.00 96.06 91 GLY A N 1
ATOM 668 C CA . GLY A 1 91 ? 15.956 -8.781 -13.443 1.00 96.06 91 GLY A CA 1
ATOM 669 C C . GLY A 1 91 ? 14.771 -7.830 -13.245 1.00 96.06 91 GLY A C 1
ATOM 670 O O . GLY A 1 91 ? 13.697 -8.284 -12.857 1.00 96.06 91 GLY A O 1
ATOM 671 N N . MET A 1 92 ? 14.921 -6.532 -13.541 1.00 96.50 92 MET A N 1
ATOM 672 C CA . MET A 1 92 ? 13.813 -5.577 -13.471 1.00 96.50 92 MET A CA 1
ATOM 673 C C . MET A 1 92 ? 12.614 -6.068 -14.290 1.00 96.50 92 MET A C 1
ATOM 675 O O . MET A 1 92 ? 12.724 -6.318 -15.487 1.00 96.50 92 MET A O 1
ATOM 679 N N . GLY A 1 93 ? 11.461 -6.175 -13.630 1.00 95.62 93 GLY A N 1
ATOM 680 C CA . GLY A 1 93 ? 10.206 -6.594 -14.251 1.00 95.62 93 GLY A CA 1
ATOM 681 C C . GLY A 1 93 ? 10.015 -8.107 -14.381 1.00 95.62 93 GLY A C 1
ATOM 682 O O . GLY A 1 93 ? 8.920 -8.505 -14.762 1.00 95.62 93 GLY A O 1
ATOM 683 N N . ALA A 1 94 ? 11.004 -8.942 -14.033 1.00 96.81 94 ALA A N 1
ATOM 684 C CA . ALA A 1 94 ? 10.881 -10.400 -14.125 1.00 96.81 94 ALA A CA 1
ATOM 685 C C . ALA A 1 94 ? 9.720 -10.928 -13.267 1.00 96.81 94 ALA A C 1
ATOM 687 O O . ALA A 1 94 ? 8.803 -11.538 -13.802 1.00 96.81 94 ALA A O 1
ATOM 688 N N . ASP A 1 95 ? 9.675 -10.570 -11.981 1.00 96.62 95 ASP A N 1
ATOM 689 C CA . ASP A 1 95 ? 8.584 -10.984 -11.086 1.00 96.62 95 ASP A CA 1
ATOM 690 C C . ASP A 1 95 ? 7.209 -10.495 -11.572 1.00 96.62 95 ASP A C 1
ATOM 692 O O . ASP A 1 95 ? 6.188 -11.145 -11.351 1.00 96.62 95 ASP A O 1
ATOM 696 N N . LEU A 1 96 ? 7.155 -9.349 -12.263 1.00 97.25 96 LEU A N 1
ATOM 697 C CA . LEU A 1 96 ? 5.908 -8.813 -12.812 1.00 97.25 96 LEU A CA 1
ATOM 698 C C . LEU A 1 96 ? 5.410 -9.600 -14.029 1.00 97.25 96 LEU A C 1
ATOM 700 O O . LEU A 1 96 ? 4.208 -9.569 -14.288 1.00 97.25 96 LEU A O 1
ATOM 704 N N . LEU A 1 97 ? 6.282 -10.309 -14.753 1.00 97.44 97 LEU A N 1
ATOM 705 C CA . LEU A 1 97 ? 5.853 -11.225 -15.816 1.00 97.44 97 LEU A CA 1
ATOM 706 C C . LEU A 1 97 ? 5.049 -12.398 -15.243 1.00 97.44 97 LEU A C 1
ATOM 708 O O . LEU A 1 97 ? 4.066 -12.811 -15.853 1.00 97.44 97 LEU A O 1
ATOM 712 N N . ASP A 1 98 ? 5.422 -12.880 -14.058 1.00 96.88 98 ASP A N 1
ATOM 713 C CA . ASP A 1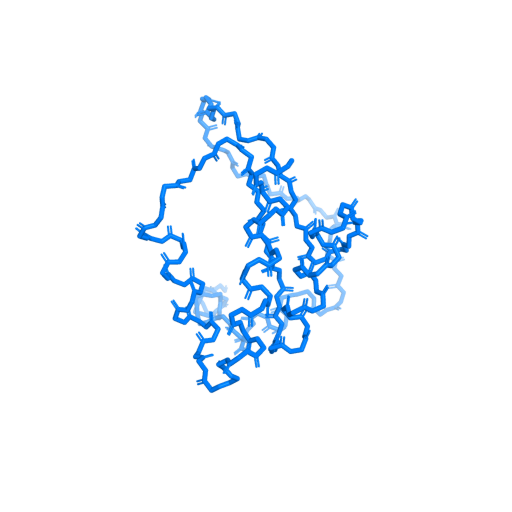 98 ? 4.763 -14.021 -13.417 1.00 96.88 98 ASP A CA 1
ATOM 714 C C . ASP A 1 98 ? 3.544 -13.605 -12.579 1.00 96.88 98 ASP A C 1
ATOM 716 O O . ASP A 1 98 ? 2.556 -14.336 -12.488 1.00 96.88 98 ASP A O 1
ATOM 720 N N . THR A 1 99 ? 3.592 -12.421 -11.961 1.00 96.38 99 THR A N 1
ATOM 721 C CA . THR A 1 99 ? 2.592 -11.991 -10.964 1.00 96.38 99 THR A CA 1
ATOM 722 C C . THR A 1 99 ? 1.547 -11.011 -11.493 1.00 96.38 99 THR A C 1
ATOM 724 O O . THR A 1 99 ? 0.488 -10.865 -10.880 1.00 96.38 99 THR A O 1
ATOM 727 N N . SER A 1 100 ? 1.797 -10.340 -12.624 1.00 97.38 100 SER A N 1
ATOM 728 C CA . SER A 1 100 ? 0.894 -9.327 -13.180 1.00 97.38 100 SER A CA 1
ATOM 729 C C . SER A 1 100 ? 0.491 -9.660 -14.619 1.00 97.38 100 SER A C 1
ATOM 731 O O . SER A 1 100 ? 1.217 -9.334 -15.563 1.00 97.38 100 SER A O 1
ATOM 733 N N . PRO A 1 101 ? -0.716 -10.222 -14.832 1.00 97.31 101 PRO A N 1
ATOM 734 C CA . PRO A 1 101 ? -1.207 -10.542 -16.173 1.00 97.31 101 PRO A CA 1
ATOM 735 C C . PRO A 1 101 ? -1.227 -9.335 -17.121 1.00 97.31 101 PRO A C 1
ATOM 737 O O . PRO A 1 101 ? -0.909 -9.463 -18.300 1.00 97.31 101 PRO A O 1
ATOM 740 N N . ALA A 1 102 ? -1.554 -8.144 -16.607 1.00 97.88 102 ALA A N 1
ATOM 741 C CA . ALA A 1 102 ? -1.580 -6.917 -17.403 1.00 97.88 102 ALA A CA 1
ATOM 742 C C . ALA A 1 102 ? -0.178 -6.500 -17.880 1.00 97.88 102 ALA A C 1
ATOM 744 O O . ALA A 1 102 ? -0.018 -6.051 -19.016 1.00 97.88 102 ALA A O 1
ATOM 745 N N . PHE A 1 103 ? 0.837 -6.661 -17.024 1.00 97.69 103 PHE A N 1
ATOM 746 C CA . PHE A 1 103 ? 2.226 -6.385 -17.385 1.00 97.69 103 PHE A CA 1
ATOM 747 C C . PHE A 1 103 ? 2.739 -7.415 -18.397 1.00 97.69 103 PHE A C 1
ATOM 749 O O . PHE A 1 103 ? 3.257 -7.033 -19.445 1.00 97.69 103 PHE A O 1
ATOM 756 N N . ALA A 1 104 ? 2.518 -8.706 -18.132 1.00 97.75 104 ALA A N 1
ATOM 757 C CA . ALA A 1 104 ? 2.924 -9.803 -19.009 1.00 97.75 104 ALA A CA 1
ATOM 758 C C . ALA A 1 104 ? 2.327 -9.686 -20.420 1.00 97.75 104 ALA A C 1
ATOM 760 O O . ALA A 1 104 ? 3.040 -9.839 -21.417 1.00 97.75 104 ALA A O 1
ATOM 761 N N . GLN A 1 105 ? 1.038 -9.340 -20.517 1.00 97.94 105 GLN A N 1
ATOM 762 C CA . GLN A 1 105 ? 0.384 -9.106 -21.802 1.00 97.94 105 GLN A CA 1
ATOM 763 C C . GLN A 1 105 ? 1.079 -7.982 -22.576 1.00 97.94 105 GLN A C 1
ATOM 765 O O . GLN A 1 105 ? 1.413 -8.159 -23.745 1.00 97.94 105 GLN A O 1
ATOM 770 N N . LYS A 1 106 ? 1.336 -6.839 -21.929 1.00 97.56 106 LYS A N 1
ATOM 771 C CA . LYS A 1 106 ? 1.981 -5.704 -22.599 1.00 97.56 106 LYS A CA 1
ATOM 772 C C . LYS A 1 106 ? 3.413 -6.005 -23.017 1.00 97.56 106 LYS A C 1
ATOM 774 O O . LYS A 1 106 ? 3.807 -5.586 -24.094 1.00 97.56 106 LYS A O 1
ATOM 779 N N . MET A 1 107 ? 4.158 -6.763 -22.221 1.00 96.75 107 MET A N 1
ATOM 780 C CA . MET A 1 107 ? 5.508 -7.193 -22.588 1.00 96.75 107 MET A CA 1
ATOM 781 C C . MET A 1 107 ? 5.524 -8.170 -23.766 1.00 96.75 107 MET A C 1
ATOM 783 O O . MET A 1 107 ? 6.471 -8.149 -24.536 1.00 96.75 107 MET A O 1
ATOM 787 N N . THR A 1 108 ? 4.485 -8.991 -23.930 1.00 96.44 108 THR A N 1
ATOM 788 C CA . THR A 1 108 ? 4.363 -9.907 -25.080 1.00 96.44 108 THR A CA 1
ATOM 789 C C . THR A 1 108 ? 4.068 -9.160 -26.388 1.00 96.44 108 THR A C 1
ATOM 791 O O . THR A 1 108 ? 4.394 -9.647 -27.466 1.00 96.44 108 THR A O 1
ATOM 794 N N . GLU A 1 109 ? 3.426 -7.992 -26.306 1.00 96.25 109 GLU A N 1
ATOM 795 C CA . GLU A 1 109 ? 3.119 -7.137 -27.461 1.00 96.25 109 GLU A CA 1
ATOM 796 C C . GLU A 1 109 ? 4.317 -6.279 -27.926 1.00 96.25 109 GLU A C 1
ATOM 798 O O . GLU A 1 109 ? 4.275 -5.760 -29.043 1.00 96.25 109 GLU A O 1
ATOM 803 N N . CYS A 1 110 ? 5.339 -6.106 -27.079 1.00 92.38 110 CYS A N 1
ATOM 804 C CA . CYS A 1 110 ? 6.545 -5.307 -27.336 1.00 92.38 110 CYS A CA 1
ATOM 805 C C . CYS A 1 110 ? 7.632 -6.110 -28.062 1.00 92.38 110 CYS A C 1
ATOM 807 O O . CYS A 1 110 ? 8.275 -5.516 -28.958 1.00 92.38 110 CYS A O 1
#